Protein AF-A0A0N4TXJ3-F1 (afdb_monomer_lite)

InterPro domains:
  IPR056154 IFT140, first beta-propeller domain [PF23383] (24-98)

Radius of gyration: 17.49 Å; chains: 1; bounding box: 35×26×62 Å

Secondary structure (DSSP, 8-state):
------------------------EEEEEEE-TTT-EEEEEEEETTTEEEEEEEETTSPBPSSPPEEETT--EEEEEE-SSSSEEEEEETTS-EEEEE---GGG-----

Structure (mmCIF, N/CA/C/O backbone):
data_AF-A0A0N4TXJ3-F1
#
_entry.id   AF-A0A0N4TXJ3-F1
#
loop_
_atom_site.group_PDB
_atom_site.id
_atom_site.type_symbol
_atom_site.label_atom_id
_atom_site.label_alt_id
_atom_site.label_comp_id
_atom_site.label_asym_id
_atom_site.label_entity_id
_atom_site.label_seq_id
_atom_site.pdbx_PDB_ins_code
_atom_site.Cartn_x
_atom_site.Cartn_y
_atom_site.Cartn_z
_atom_site.occupancy
_atom_site.B_iso_or_equiv
_atom_site.auth_seq_id
_atom_site.auth_comp_id
_atom_site.auth_asym_id
_atom_site.auth_atom_id
_atom_site.pdbx_PDB_model_num
ATOM 1 N N . MET A 1 1 ? -18.981 -4.085 -4.025 1.00 35.44 1 MET A N 1
ATOM 2 C CA . MET A 1 1 ? -19.607 -3.835 -5.339 1.00 35.44 1 MET A CA 1
ATOM 3 C C . MET A 1 1 ? -19.044 -2.532 -5.868 1.00 35.44 1 MET A C 1
ATOM 5 O O . MET A 1 1 ? -19.293 -1.498 -5.267 1.00 35.44 1 MET A O 1
ATOM 9 N N . SER A 1 2 ? -18.212 -2.596 -6.902 1.00 36.25 2 SER A N 1
ATOM 10 C CA . SER A 1 2 ? -17.619 -1.441 -7.579 1.00 36.25 2 SER A CA 1
ATOM 11 C C . SER A 1 2 ? -18.481 -1.095 -8.791 1.00 36.25 2 SER A C 1
ATOM 13 O O . SER A 1 2 ? -18.777 -1.965 -9.607 1.00 36.25 2 SER A O 1
ATOM 15 N N . VAL A 1 3 ? -18.913 0.160 -8.892 1.00 39.31 3 VAL A N 1
ATOM 16 C CA . VAL A 1 3 ? -19.612 0.678 -10.072 1.00 39.31 3 VAL A CA 1
ATOM 17 C C . VAL A 1 3 ? -18.570 1.411 -10.910 1.00 39.31 3 VAL A C 1
ATOM 19 O O . VAL A 1 3 ? -18.102 2.474 -10.516 1.00 39.31 3 VAL A O 1
ATOM 22 N N . LEU A 1 4 ? -18.172 0.822 -12.036 1.00 44.16 4 LEU A N 1
ATOM 23 C CA . LEU A 1 4 ? -17.405 1.517 -13.067 1.00 44.16 4 LEU A CA 1
ATOM 24 C C . LEU A 1 4 ? -18.407 2.247 -13.964 1.00 44.16 4 LEU A C 1
ATOM 26 O O . LEU A 1 4 ? -19.087 1.618 -14.773 1.00 44.16 4 LEU A O 1
ATOM 30 N N . VAL A 1 5 ? -18.525 3.564 -13.802 1.00 48.00 5 VAL A N 1
ATOM 31 C CA . VAL A 1 5 ? -19.169 4.416 -14.807 1.00 48.00 5 VAL A CA 1
ATOM 32 C C . VAL A 1 5 ? -18.093 4.785 -15.819 1.00 48.00 5 VAL A C 1
ATOM 34 O O . VAL A 1 5 ? -17.176 5.539 -15.510 1.00 48.00 5 VAL A O 1
ATOM 37 N N . GLY A 1 6 ? -18.171 4.189 -17.008 1.00 42.16 6 GLY A N 1
ATOM 38 C CA . GLY A 1 6 ? -17.350 4.581 -18.145 1.00 42.16 6 GLY A CA 1
ATOM 39 C C . GLY A 1 6 ? -17.923 5.842 -18.777 1.00 42.16 6 GLY A C 1
ATOM 40 O O . GLY A 1 6 ? -18.968 5.781 -19.420 1.00 42.16 6 GLY A O 1
ATOM 41 N N . GLU A 1 7 ? -17.241 6.969 -18.605 1.00 41.00 7 GLU A N 1
ATOM 42 C CA . GLU A 1 7 ? -17.473 8.158 -19.419 1.00 41.00 7 GLU A CA 1
ATOM 43 C C . GLU A 1 7 ? -16.500 8.121 -20.601 1.00 41.00 7 GLU A C 1
ATOM 45 O O . GLU A 1 7 ? -15.281 8.117 -20.429 1.00 41.00 7 GLU A O 1
ATOM 50 N N . LYS A 1 8 ? -17.050 8.003 -21.812 1.00 49.66 8 LYS A N 1
ATOM 51 C CA . LYS A 1 8 ? -16.297 8.024 -23.067 1.00 49.66 8 LYS A CA 1
ATOM 52 C C . LYS A 1 8 ? -16.255 9.471 -23.548 1.00 49.66 8 LYS A C 1
ATOM 54 O O . LYS A 1 8 ? -17.309 10.039 -23.821 1.00 49.66 8 LYS A O 1
ATOM 59 N N . VAL A 1 9 ? -15.061 10.036 -23.692 1.00 48.84 9 VAL A N 1
ATOM 60 C CA . VAL A 1 9 ? -14.866 11.322 -24.370 1.00 48.84 9 VAL A CA 1
ATOM 61 C C . VAL A 1 9 ? -13.783 11.118 -25.423 1.00 48.84 9 VAL A C 1
ATOM 63 O O . VAL A 1 9 ? -12.600 11.058 -25.104 1.00 48.84 9 VAL A O 1
ATOM 66 N N . ASP A 1 10 ? -14.206 10.939 -26.672 1.00 54.34 10 ASP A N 1
ATOM 67 C CA . ASP A 1 10 ? -13.342 11.092 -27.842 1.00 54.34 10 ASP A CA 1
ATOM 68 C C . ASP A 1 10 ? -13.622 12.482 -28.420 1.00 54.34 10 ASP A C 1
ATOM 70 O O . ASP A 1 10 ? -14.784 12.810 -28.642 1.00 54.34 10 ASP A O 1
ATOM 74 N N . ASP A 1 11 ? -12.577 13.293 -28.611 1.00 46.59 11 ASP A N 1
ATOM 75 C CA . ASP A 1 11 ? -12.308 13.971 -29.888 1.00 46.59 11 ASP A CA 1
ATOM 76 C C . ASP A 1 11 ? -11.022 14.822 -29.822 1.00 46.59 11 ASP A C 1
ATOM 78 O O . ASP A 1 11 ? -10.992 15.959 -29.358 1.00 46.59 11 ASP A O 1
ATOM 82 N N . GLY A 1 12 ? -9.949 14.241 -30.365 1.00 48.78 12 GLY A N 1
ATOM 83 C CA . GLY A 1 12 ? -9.039 14.909 -31.299 1.00 48.78 12 GLY A CA 1
ATOM 84 C C . GLY A 1 12 ? -8.160 16.068 -30.815 1.00 48.78 12 GLY A C 1
ATOM 85 O O . GLY A 1 12 ? -8.534 17.232 -30.937 1.00 48.78 12 GLY A O 1
ATOM 86 N N . LYS A 1 13 ? -6.874 15.773 -30.562 1.00 41.38 13 LYS A N 1
ATOM 87 C CA . LYS A 1 13 ? -5.778 16.550 -31.172 1.00 41.38 13 LYS A CA 1
ATOM 88 C C . LYS A 1 13 ? -4.463 15.769 -31.212 1.00 41.38 13 LYS A C 1
ATOM 90 O O . LYS A 1 13 ? -3.849 15.485 -30.192 1.00 41.38 13 LYS A O 1
ATOM 95 N N . SER A 1 14 ? -4.037 15.447 -32.431 1.00 57.62 14 SER A N 1
ATOM 96 C CA . SER A 1 14 ? -2.664 15.060 -32.747 1.00 57.62 14 SER A CA 1
ATOM 97 C C . SER A 1 14 ? -1.741 16.268 -32.556 1.00 57.62 14 SER A C 1
ATOM 99 O O . SER A 1 14 ? -2.044 17.357 -33.049 1.00 57.62 14 SER A O 1
ATOM 101 N N . GLY A 1 15 ? -0.622 16.049 -31.863 1.00 46.91 15 GLY A N 1
ATOM 102 C CA . GLY A 1 15 ? 0.531 16.946 -31.829 1.00 46.91 15 GLY A CA 1
ATOM 103 C C . GLY A 1 15 ? 0.691 17.742 -30.535 1.00 46.91 15 GLY A C 1
ATOM 104 O O . GLY A 1 15 ? 0.185 18.855 -30.425 1.00 46.91 15 GLY A O 1
ATOM 105 N N . ALA A 1 16 ? 1.493 17.222 -29.605 1.00 39.53 16 ALA A N 1
ATOM 106 C CA . ALA A 1 16 ? 2.248 18.048 -28.669 1.00 39.53 16 ALA A CA 1
ATOM 107 C C . ALA A 1 16 ? 3.553 17.330 -28.301 1.00 39.53 16 ALA A C 1
ATOM 109 O O . ALA A 1 16 ? 3.569 16.128 -28.053 1.00 39.53 16 ALA A O 1
ATOM 110 N N . ASN A 1 17 ? 4.642 18.086 -28.370 1.00 41.00 17 ASN A N 1
ATO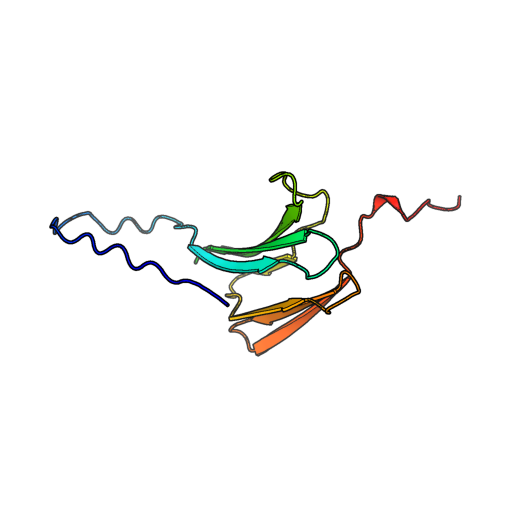M 111 C CA . ASN A 1 17 ? 6.025 17.663 -28.205 1.00 41.00 17 ASN A CA 1
ATOM 112 C C . ASN A 1 17 ? 6.242 16.804 -26.955 1.00 41.00 17 ASN A C 1
ATOM 114 O O . ASN A 1 17 ? 5.849 17.194 -25.860 1.00 41.00 17 ASN A O 1
ATOM 118 N N . SER A 1 18 ? 6.962 15.694 -27.119 1.00 46.56 18 SER A N 1
ATOM 119 C CA . SER A 1 18 ? 7.569 14.947 -26.021 1.00 46.56 18 SER A CA 1
ATOM 120 C C . SER A 1 18 ? 8.712 15.769 -25.419 1.00 46.56 18 SER A C 1
ATOM 122 O O . SER A 1 18 ? 9.888 15.536 -25.706 1.00 46.56 18 SER A O 1
ATOM 124 N N . ASN A 1 19 ? 8.371 16.763 -24.608 1.00 45.69 19 ASN A N 1
ATOM 125 C CA . ASN A 1 19 ? 9.264 17.157 -23.534 1.00 45.69 19 ASN A CA 1
ATOM 126 C C . ASN A 1 19 ? 9.131 16.055 -22.485 1.00 45.69 19 ASN A C 1
ATOM 128 O O . ASN A 1 19 ? 8.017 15.729 -22.086 1.00 45.69 19 ASN A O 1
ATOM 132 N N . GLY A 1 20 ? 10.244 15.405 -22.140 1.00 52.75 20 GLY A N 1
ATOM 133 C CA . GLY A 1 20 ? 10.305 14.374 -21.104 1.00 52.75 20 GLY A CA 1
ATOM 134 C C . GLY A 1 20 ? 10.068 14.986 -19.728 1.00 52.75 20 GLY A C 1
ATOM 135 O O . GLY A 1 20 ? 10.994 15.076 -18.929 1.00 52.75 20 GLY A O 1
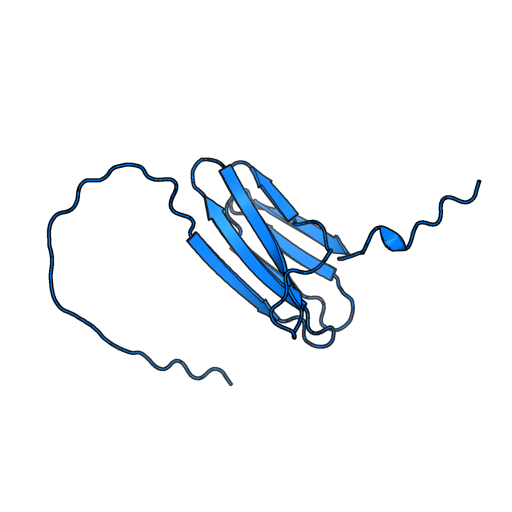ATOM 136 N N . ASP A 1 21 ? 8.852 15.470 -19.508 1.00 54.88 21 ASP A N 1
ATOM 137 C CA . ASP A 1 21 ? 8.399 16.048 -18.260 1.00 54.88 21 ASP A CA 1
ATOM 138 C C . ASP A 1 21 ? 8.200 14.908 -17.259 1.00 54.88 21 ASP A C 1
ATOM 140 O O . ASP A 1 21 ? 7.698 13.839 -17.609 1.00 54.88 21 ASP A O 1
ATOM 144 N N . ASP A 1 22 ? 8.644 15.127 -16.021 1.00 66.69 22 ASP A N 1
ATOM 145 C CA . ASP A 1 22 ? 8.513 14.215 -14.882 1.00 66.69 22 ASP A CA 1
ATOM 146 C C . ASP A 1 22 ? 7.030 14.010 -14.504 1.00 66.69 22 ASP A C 1
ATOM 148 O O . ASP A 1 22 ? 6.566 14.457 -13.449 1.00 66.69 22 ASP A O 1
ATOM 152 N N . GLU A 1 23 ? 6.265 13.372 -15.387 1.00 76.50 23 GLU A N 1
ATOM 153 C CA . GLU A 1 23 ? 4.846 13.112 -15.208 1.00 76.50 23 GLU A CA 1
ATOM 154 C C . GLU A 1 23 ? 4.653 12.228 -13.974 1.00 76.50 23 GLU A C 1
ATOM 156 O O . GLU A 1 23 ? 5.314 11.203 -13.780 1.00 76.50 23 GLU A O 1
ATOM 161 N N . ILE A 1 24 ? 3.791 12.701 -13.075 1.00 80.56 24 ILE A N 1
ATOM 162 C CA . ILE A 1 24 ? 3.460 11.991 -11.848 1.00 80.56 24 ILE A CA 1
ATOM 163 C C . ILE A 1 24 ? 2.257 11.121 -12.159 1.00 80.56 24 ILE A C 1
ATOM 165 O O . ILE A 1 24 ? 1.147 11.626 -12.313 1.00 80.56 24 ILE A O 1
ATOM 169 N N . GLU A 1 25 ? 2.474 9.816 -12.189 1.00 84.12 25 GLU A N 1
ATOM 170 C CA . GLU A 1 25 ? 1.409 8.849 -12.410 1.00 84.12 25 GLU A CA 1
ATOM 171 C C . GLU A 1 25 ? 0.855 8.382 -11.062 1.00 84.12 25 GLU A C 1
ATOM 173 O O . GLU A 1 25 ? 1.599 7.945 -10.182 1.00 84.12 25 GLU A O 1
ATOM 178 N N . HIS A 1 26 ? -0.462 8.477 -10.881 1.00 80.81 26 HIS A N 1
ATOM 179 C CA . HIS A 1 26 ? -1.160 7.854 -9.759 1.00 80.81 26 HIS A CA 1
ATOM 180 C C . HIS A 1 26 ? -1.655 6.475 -10.188 1.00 80.81 26 HIS A C 1
ATOM 182 O O . HIS A 1 26 ? -2.516 6.384 -11.060 1.00 80.81 26 HIS A O 1
ATOM 188 N N . GLU A 1 27 ? -1.130 5.411 -9.584 1.00 80.81 27 GLU A N 1
ATOM 189 C CA . GLU A 1 27 ? -1.331 4.060 -10.129 1.00 80.81 27 GLU A CA 1
ATOM 190 C C . GLU A 1 27 ? -2.341 3.244 -9.325 1.00 80.81 27 GLU A C 1
ATOM 192 O O . GLU A 1 27 ? -3.239 2.624 -9.889 1.00 80.81 27 GLU A O 1
ATOM 197 N N . LEU A 1 28 ? -2.217 3.251 -7.997 1.00 93.81 28 LEU A N 1
ATOM 198 C CA . LEU A 1 28 ? -3.009 2.417 -7.100 1.00 93.81 28 LEU A CA 1
ATOM 199 C C . LEU A 1 28 ? -3.521 3.242 -5.921 1.00 93.81 28 LEU A C 1
ATOM 201 O O . LEU A 1 28 ? -2.824 4.111 -5.387 1.00 93.81 28 LEU A O 1
ATOM 205 N N . MET A 1 29 ? -4.739 2.932 -5.480 1.00 94.94 29 MET A N 1
ATOM 206 C CA . MET A 1 29 ? -5.320 3.503 -4.270 1.00 94.94 29 MET A CA 1
ATOM 207 C C . MET A 1 29 ? -6.148 2.464 -3.519 1.00 94.94 29 MET A C 1
ATOM 209 O O . MET A 1 29 ? -6.936 1.737 -4.124 1.00 94.94 29 MET A O 1
ATOM 213 N N . GLU A 1 30 ? -5.984 2.401 -2.199 1.00 96.06 30 GLU A N 1
ATOM 214 C CA . GLU A 1 30 ? -6.698 1.431 -1.368 1.00 96.06 30 GLU A CA 1
ATOM 215 C C . GLU A 1 30 ? -7.022 2.008 0.012 1.00 96.06 30 GLU A C 1
ATOM 217 O O . GLU A 1 30 ? -6.142 2.509 0.724 1.00 96.06 30 GLU A O 1
ATOM 222 N N . TRP A 1 31 ? -8.295 1.918 0.397 1.00 96.06 31 TRP A N 1
ATOM 223 C CA . TRP A 1 31 ? -8.748 2.226 1.748 1.00 96.06 31 TRP A CA 1
ATOM 224 C C . TRP A 1 31 ? -8.469 1.051 2.676 1.00 96.06 31 TRP A C 1
ATOM 226 O O . TRP A 1 31 ? -8.846 -0.083 2.385 1.00 96.06 31 TRP A O 1
ATOM 236 N N . HIS A 1 32 ? -7.896 1.335 3.839 1.00 95.69 32 HIS A N 1
ATOM 237 C CA . HIS A 1 32 ? -7.898 0.384 4.935 1.00 95.69 32 HIS A CA 1
ATOM 238 C C . HIS A 1 32 ? -9.336 0.202 5.446 1.00 95.69 32 HIS A C 1
ATOM 240 O O . HIS A 1 32 ? -10.050 1.179 5.685 1.00 95.69 32 HIS A O 1
ATOM 246 N N . ALA A 1 33 ? -9.747 -1.049 5.665 1.00 93.12 33 ALA A N 1
ATOM 247 C CA . ALA A 1 33 ? -11.139 -1.413 5.939 1.00 93.12 33 ALA A CA 1
ATOM 248 C C . ALA A 1 33 ? -11.757 -0.702 7.159 1.00 93.12 33 ALA A C 1
ATOM 250 O O . ALA A 1 33 ? 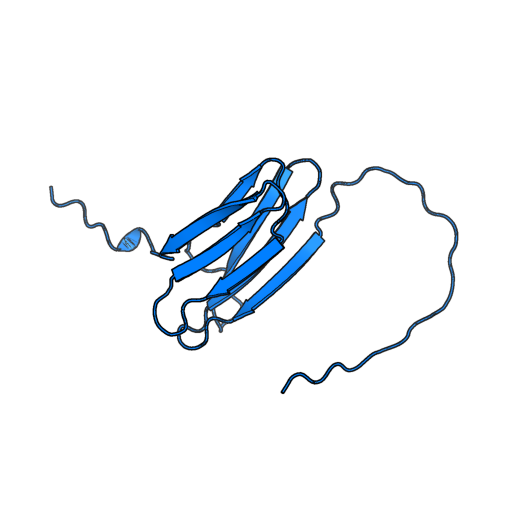-12.940 -0.370 7.140 1.00 93.12 33 ALA A O 1
ATOM 251 N N . THR A 1 34 ? -10.972 -0.481 8.219 1.00 92.94 34 THR A N 1
ATOM 252 C CA . THR A 1 34 ? -11.489 0.035 9.502 1.00 92.94 34 THR A CA 1
ATOM 253 C C . THR A 1 34 ? -10.835 1.322 10.016 1.00 92.94 34 THR A C 1
ATOM 255 O O . THR A 1 34 ? -11.526 2.122 10.639 1.00 92.94 34 THR A O 1
ATOM 258 N N . SER A 1 35 ? -9.544 1.576 9.771 1.00 91.56 35 SER A N 1
ATOM 259 C CA . SER A 1 35 ? -8.844 2.753 10.314 1.00 91.56 35 SER A CA 1
ATOM 260 C C . SER A 1 35 ? -9.150 4.075 9.605 1.00 91.56 35 SER A C 1
ATOM 262 O O . SER A 1 35 ? -8.804 5.146 10.109 1.00 91.56 35 SER A O 1
ATOM 264 N N . GLY A 1 36 ? -9.814 4.034 8.445 1.00 92.50 36 GLY A N 1
ATOM 265 C CA . GLY A 1 36 ? -10.119 5.234 7.663 1.00 92.50 36 GLY A CA 1
ATOM 266 C C . GLY A 1 36 ? -8.875 5.888 7.056 1.00 92.50 36 GLY A C 1
ATOM 267 O O . GLY A 1 36 ? -8.873 7.101 6.832 1.00 92.50 36 GLY A O 1
ATOM 268 N N . LEU A 1 37 ? -7.816 5.103 6.832 1.00 94.69 37 LEU A N 1
ATOM 269 C CA . LEU A 1 37 ? -6.630 5.504 6.084 1.00 94.69 37 LEU A CA 1
ATOM 270 C C . LEU A 1 37 ? -6.762 5.117 4.614 1.00 94.69 37 LEU A C 1
ATOM 272 O O . LEU A 1 37 ? -7.220 4.025 4.291 1.00 94.69 37 LEU A O 1
ATOM 276 N N . LEU A 1 38 ? -6.313 6.002 3.734 1.00 95.81 38 LEU A N 1
ATOM 277 C CA . LEU A 1 38 ? -6.180 5.765 2.301 1.00 95.81 38 LEU A CA 1
ATOM 278 C C . LEU A 1 38 ? -4.699 5.752 1.943 1.00 95.81 38 LEU A C 1
ATOM 280 O O . LEU A 1 38 ? -4.008 6.737 2.202 1.00 95.81 38 LEU A O 1
ATOM 284 N N . ALA A 1 39 ? -4.221 4.670 1.332 1.00 96.25 39 ALA A N 1
ATOM 285 C CA . ALA A 1 39 ? -2.927 4.653 0.657 1.00 96.25 39 ALA A CA 1
ATOM 286 C C . ALA A 1 39 ? -3.112 5.053 -0.807 1.00 96.25 39 ALA A C 1
ATOM 288 O O . ALA A 1 39 ? -4.003 4.532 -1.474 1.00 96.25 39 ALA A O 1
ATOM 289 N N . ILE A 1 40 ? -2.256 5.945 -1.302 1.00 95.38 40 ILE A N 1
ATOM 290 C CA . ILE A 1 40 ? -2.181 6.329 -2.716 1.00 95.38 40 ILE A CA 1
ATOM 291 C C . ILE A 1 40 ? -0.737 6.185 -3.172 1.00 95.38 40 ILE A C 1
ATOM 293 O O . ILE A 1 40 ? 0.168 6.726 -2.527 1.00 95.38 40 ILE A O 1
ATOM 297 N N . THR A 1 41 ? -0.523 5.494 -4.287 1.00 95.62 41 THR A N 1
ATOM 298 C CA . THR A 1 41 ? 0.788 5.413 -4.929 1.00 95.62 41 THR A CA 1
ATOM 299 C C . THR A 1 41 ? 0.957 6.532 -5.947 1.00 95.62 41 THR A C 1
ATOM 301 O O . THR A 1 41 ? 0.022 6.938 -6.639 1.00 95.62 41 THR A O 1
ATOM 304 N N . THR A 1 42 ? 2.173 7.049 -6.020 1.00 94.31 42 THR A N 1
ATOM 305 C CA . THR A 1 42 ? 2.636 7.948 -7.075 1.00 94.31 42 THR A CA 1
ATOM 306 C C . THR A 1 42 ? 3.924 7.394 -7.635 1.00 94.31 42 THR A C 1
ATOM 308 O O . THR A 1 42 ? 4.815 7.093 -6.840 1.00 94.31 42 THR A O 1
ATOM 311 N N . TYR A 1 43 ? 4.053 7.328 -8.950 1.00 93.81 43 TYR A N 1
ATOM 312 C CA . TYR A 1 43 ? 5.275 6.960 -9.648 1.00 93.81 43 TYR A CA 1
ATOM 313 C C . TYR A 1 43 ? 5.805 8.148 -10.453 1.00 93.81 43 TYR A C 1
ATOM 315 O O . TYR A 1 43 ? 5.038 8.941 -10.998 1.00 93.81 43 TYR A O 1
ATOM 323 N N . ARG A 1 44 ? 7.131 8.289 -10.497 1.00 91.38 44 ARG A N 1
ATOM 324 C CA . ARG A 1 44 ? 7.844 9.217 -11.381 1.00 91.38 44 ARG A CA 1
ATOM 325 C C . ARG A 1 44 ? 9.046 8.495 -11.974 1.00 91.38 44 ARG A C 1
ATOM 327 O O . ARG A 1 44 ? 9.877 7.995 -11.213 1.00 91.38 44 ARG A O 1
ATOM 334 N N . ALA A 1 45 ? 9.185 8.499 -13.298 1.00 86.38 45 ALA A N 1
ATOM 335 C CA . ALA A 1 45 ? 10.195 7.708 -14.010 1.00 86.38 45 ALA A CA 1
ATOM 336 C C . ALA A 1 45 ? 11.637 7.917 -13.498 1.00 86.38 45 ALA A C 1
ATOM 338 O O . ALA A 1 45 ? 12.373 6.950 -13.320 1.00 86.38 45 ALA A O 1
ATOM 339 N N . ASN A 1 46 ? 12.013 9.160 -13.177 1.00 86.25 46 ASN A N 1
ATOM 340 C CA . ASN A 1 46 ? 13.371 9.518 -12.744 1.00 86.25 46 ASN A CA 1
ATOM 341 C C . ASN A 1 46 ? 13.588 9.489 -11.219 1.00 86.25 46 ASN A C 1
ATOM 343 O O . ASN A 1 46 ? 14.691 9.761 -10.746 1.00 86.25 46 ASN A O 1
ATOM 347 N N . VAL A 1 47 ? 12.545 9.200 -10.431 1.00 90.25 47 VAL A N 1
ATOM 348 C CA . VAL A 1 47 ? 12.610 9.224 -8.957 1.00 90.25 47 VAL A CA 1
ATOM 349 C C . VAL A 1 47 ? 12.255 7.867 -8.356 1.00 90.25 47 VAL A C 1
ATOM 351 O O . VAL A 1 47 ? 12.878 7.464 -7.378 1.00 90.25 47 VAL A O 1
ATOM 354 N N . GLY A 1 48 ? 11.297 7.142 -8.932 1.00 92.69 48 GLY A N 1
ATOM 355 C CA . GLY A 1 48 ? 10.682 5.942 -8.366 1.00 92.69 48 GLY A CA 1
ATOM 356 C C . GLY A 1 48 ? 9.284 6.219 -7.814 1.00 92.69 48 GLY A C 1
ATOM 357 O O . GLY A 1 48 ? 8.640 7.190 -8.219 1.00 92.69 48 GLY A O 1
ATOM 358 N N . SER A 1 49 ? 8.812 5.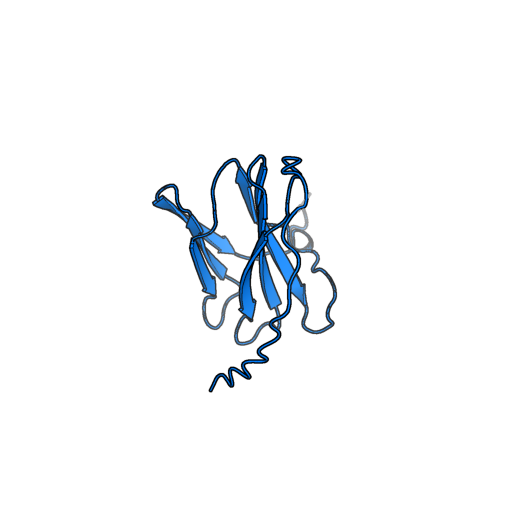374 -6.892 1.00 94.12 49 SER A N 1
ATOM 359 C CA . SER A 1 49 ? 7.474 5.531 -6.312 1.00 94.12 49 SER A CA 1
ATOM 360 C C . SER A 1 49 ? 7.469 5.959 -4.853 1.00 94.12 49 SER A C 1
ATOM 362 O O . SER A 1 49 ? 8.369 5.663 -4.060 1.00 94.12 49 SER A O 1
ATOM 364 N N . GLU A 1 50 ? 6.365 6.596 -4.490 1.00 94.69 50 GLU A N 1
ATOM 365 C CA . GLU A 1 50 ? 6.005 6.951 -3.130 1.00 94.69 50 GLU A CA 1
ATOM 366 C C . GLU A 1 50 ? 4.581 6.479 -2.825 1.00 94.69 50 GLU A C 1
ATOM 368 O O . GLU A 1 50 ? 3.682 6.610 -3.651 1.00 94.69 50 GLU A O 1
ATOM 373 N N . ILE A 1 51 ? 4.374 5.951 -1.621 1.00 95.44 51 ILE A N 1
ATOM 374 C CA . ILE A 1 51 ? 3.066 5.605 -1.072 1.00 95.44 51 ILE A CA 1
ATOM 375 C C . ILE A 1 51 ? 2.755 6.630 0.011 1.00 95.44 51 ILE A C 1
ATOM 377 O O . ILE A 1 51 ? 3.425 6.685 1.047 1.00 95.44 51 ILE A O 1
ATOM 381 N N . ASN A 1 52 ? 1.750 7.458 -0.253 1.00 94.75 52 ASN A N 1
ATOM 382 C CA . ASN A 1 52 ? 1.263 8.489 0.650 1.00 94.75 52 ASN A CA 1
ATOM 383 C C . ASN A 1 52 ? 0.004 8.016 1.372 1.00 94.75 52 ASN A C 1
ATOM 385 O O . ASN A 1 52 ? -0.825 7.319 0.793 1.00 94.75 52 ASN A O 1
ATOM 389 N N . PHE A 1 53 ? -0.160 8.459 2.617 1.00 95.12 53 PHE A N 1
ATOM 390 C CA . PHE A 1 53 ? -1.310 8.107 3.442 1.00 95.12 53 PHE A CA 1
ATOM 391 C C . PHE A 1 53 ? -2.173 9.335 3.721 1.00 95.12 53 PHE A C 1
ATOM 393 O O . PHE A 1 53 ? -1.662 10.371 4.162 1.00 95.12 53 PHE A O 1
ATOM 400 N N . PHE A 1 54 ? -3.478 9.204 3.519 1.00 94.12 54 PHE A N 1
ATOM 401 C CA . PHE A 1 54 ? -4.485 10.234 3.763 1.00 94.12 54 PHE A CA 1
ATOM 402 C C . PHE A 1 54 ? -5.521 9.731 4.761 1.00 94.12 54 PHE A C 1
ATOM 404 O O . PHE A 1 54 ? -5.724 8.528 4.910 1.00 94.12 54 PHE A O 1
ATOM 411 N N . THR A 1 55 ? -6.161 10.651 5.470 1.00 92.50 55 THR A N 1
ATOM 412 C CA . THR A 1 55 ? -7.235 10.329 6.411 1.00 92.50 55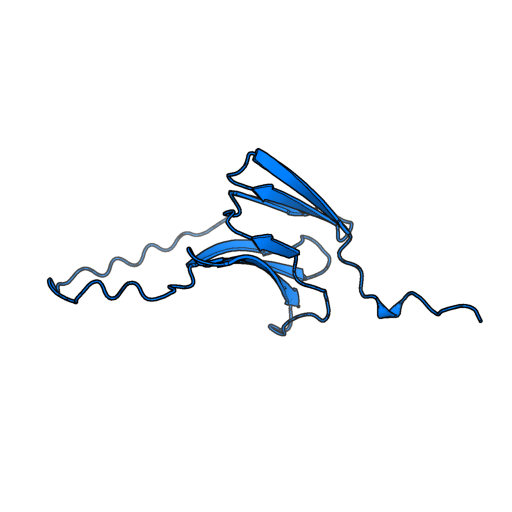 THR A CA 1
ATOM 413 C C . THR A 1 55 ? -8.598 10.451 5.732 1.00 92.50 55 THR A C 1
ATOM 415 O O . THR A 1 55 ? -8.752 11.155 4.733 1.00 92.50 55 THR A O 1
ATOM 418 N N . HIS A 1 56 ? -9.623 9.838 6.323 1.00 88.81 56 HIS A N 1
ATOM 419 C CA . HIS A 1 56 ? -11.030 9.968 5.915 1.00 88.81 56 HIS A CA 1
ATOM 420 C C . HIS A 1 56 ? -11.556 11.419 5.873 1.00 88.81 56 HIS A C 1
ATOM 422 O O . HIS A 1 56 ? -12.633 11.665 5.345 1.00 88.81 56 HIS A O 1
ATOM 428 N N . GLN A 1 57 ? -10.806 12.387 6.410 1.00 88.81 57 GLN A N 1
ATOM 429 C CA . GLN A 1 57 ? -11.115 13.820 6.350 1.00 88.81 57 GLN A CA 1
ATOM 430 C C . GLN A 1 57 ? -10.476 14.517 5.136 1.00 88.81 57 GLN A C 1
ATOM 432 O O . GLN A 1 57 ? -10.366 15.738 5.128 1.00 88.81 57 GLN A O 1
ATOM 437 N N . ALA A 1 58 ? -10.002 13.751 4.147 1.00 84.81 58 ALA A N 1
ATOM 438 C CA . ALA A 1 58 ? -9.285 14.232 2.962 1.00 84.81 58 ALA A CA 1
ATOM 439 C C . ALA A 1 58 ? -7.979 14.998 3.263 1.00 84.81 58 ALA A C 1
ATOM 441 O O . ALA A 1 58 ? -7.438 15.687 2.401 1.00 84.81 58 ALA A O 1
ATOM 442 N N . ASN A 1 59 ? -7.431 14.844 4.471 1.00 90.31 59 ASN A N 1
ATOM 443 C CA . ASN A 1 59 ? -6.171 15.464 4.866 1.00 90.31 59 ASN A CA 1
ATOM 444 C C . ASN A 1 59 ? -5.012 14.481 4.698 1.00 90.31 59 ASN A C 1
ATOM 446 O O . ASN A 1 59 ? -5.146 13.286 4.978 1.00 90.31 59 ASN A O 1
ATOM 450 N N . LYS A 1 60 ? -3.841 14.987 4.298 1.00 89.19 60 LYS A N 1
ATOM 451 C CA . LYS A 1 60 ? -2.609 14.191 4.327 1.00 89.19 60 LYS A CA 1
ATOM 452 C C . LYS A 1 60 ? -2.317 13.791 5.773 1.00 89.19 60 LYS A C 1
ATOM 454 O O . LYS A 1 60 ? -2.360 14.624 6.678 1.00 89.19 60 LYS A O 1
ATOM 459 N N . SER A 1 61 ? -2.070 12.506 6.000 1.00 90.31 61 SER A N 1
ATOM 460 C CA . SER A 1 61 ? -1.775 12.002 7.339 1.00 90.31 61 SER A CA 1
ATOM 461 C C . SER A 1 61 ? -0.377 12.433 7.800 1.00 90.31 61 SER A C 1
ATOM 463 O O . SER A 1 61 ? 0.462 12.858 7.007 1.00 90.31 61 SER A O 1
ATOM 465 N N . ASN A 1 62 ? -0.111 12.269 9.096 1.00 89.25 62 ASN A N 1
ATOM 466 C CA . ASN A 1 62 ? 1.215 12.505 9.675 1.00 89.25 62 ASN A CA 1
ATOM 467 C C . ASN A 1 62 ? 2.175 11.316 9.491 1.00 89.25 62 ASN A C 1
ATOM 469 O O . ASN A 1 62 ? 3.293 11.357 9.999 1.00 89.25 62 ASN A O 1
ATOM 473 N N . TYR A 1 63 ? 1.739 10.240 8.830 1.00 89.94 63 TYR A N 1
ATOM 474 C CA . TYR A 1 63 ? 2.566 9.057 8.637 1.00 89.94 63 TYR A CA 1
ATOM 475 C C . TYR A 1 63 ? 3.651 9.310 7.597 1.00 89.94 63 TYR A C 1
ATOM 477 O O . TYR A 1 63 ? 3.427 9.968 6.578 1.00 89.94 63 TYR A O 1
ATOM 485 N N . LEU A 1 64 ? 4.835 8.754 7.852 1.00 90.44 64 LEU A N 1
ATOM 486 C CA . LEU A 1 64 ? 5.935 8.835 6.906 1.00 90.44 64 LEU A CA 1
ATOM 487 C C . LEU A 1 64 ? 5.583 8.056 5.630 1.00 90.44 64 LEU A C 1
ATOM 489 O O . LEU A 1 64 ? 5.193 6.888 5.723 1.00 90.44 64 LEU A O 1
ATOM 493 N N . PRO A 1 65 ? 5.760 8.659 4.444 1.00 92.25 65 PRO A N 1
ATOM 494 C CA . PRO A 1 65 ? 5.542 7.957 3.189 1.00 92.25 65 PRO A CA 1
ATOM 495 C C . PRO A 1 65 ? 6.509 6.786 3.040 1.00 92.25 65 PRO A C 1
ATOM 497 O O . PRO A 1 65 ? 7.660 6.852 3.488 1.00 92.25 65 PRO A O 1
ATOM 500 N N . ILE A 1 66 ? 6.066 5.733 2.361 1.00 93.69 66 ILE A N 1
ATOM 501 C CA . ILE A 1 66 ? 6.958 4.653 1.929 1.00 93.69 66 ILE A CA 1
ATOM 502 C C . ILE A 1 66 ? 7.528 5.062 0.578 1.00 93.69 66 ILE A C 1
ATOM 504 O O . ILE A 1 66 ? 6.771 5.378 -0.331 1.00 93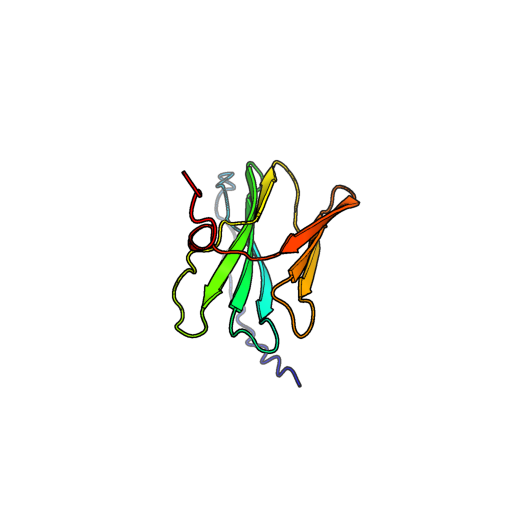.69 66 ILE A O 1
ATOM 508 N N . ARG A 1 67 ? 8.853 5.080 0.442 1.00 93.75 67 ARG A N 1
ATOM 509 C CA . ARG A 1 67 ? 9.536 5.502 -0.785 1.00 93.75 67 ARG A CA 1
ATOM 510 C C . ARG A 1 67 ? 10.481 4.426 -1.265 1.00 93.75 67 ARG A C 1
ATOM 512 O O . ARG A 1 67 ? 11.155 3.800 -0.445 1.00 93.75 67 ARG A O 1
ATOM 519 N N . LYS A 1 68 ? 10.579 4.283 -2.581 1.00 93.88 68 LYS A N 1
ATOM 520 C CA . LYS A 1 68 ? 11.617 3.478 -3.206 1.00 93.88 68 LYS A CA 1
ATOM 521 C C . LYS A 1 68 ? 12.044 4.086 -4.528 1.00 93.88 68 LYS A C 1
ATOM 523 O O . LYS A 1 68 ? 11.212 4.398 -5.377 1.00 93.88 68 LYS A O 1
ATOM 528 N N . SER A 1 69 ? 13.353 4.230 -4.680 1.00 93.69 69 SER A N 1
ATOM 529 C CA . SER A 1 69 ? 13.950 4.767 -5.892 1.00 93.69 69 SER A CA 1
ATOM 530 C C . SER A 1 69 ? 13.920 3.756 -7.030 1.00 93.69 69 SER A C 1
ATOM 532 O O . SER A 1 69 ? 14.125 2.567 -6.791 1.00 93.69 69 SER A O 1
ATOM 534 N N . ASN A 1 70 ? 13.708 4.246 -8.255 1.00 91.75 70 ASN A N 1
ATOM 535 C CA . ASN A 1 70 ? 13.792 3.466 -9.498 1.00 91.75 70 ASN A CA 1
ATOM 536 C C . ASN A 1 70 ? 12.947 2.181 -9.502 1.00 91.75 70 ASN A C 1
ATOM 538 O O . ASN A 1 70 ? 13.363 1.168 -10.056 1.00 91.75 70 ASN A O 1
ATOM 542 N N . ALA A 1 71 ? 11.790 2.209 -8.844 1.00 93.06 71 ALA A N 1
ATOM 543 C CA . ALA A 1 71 ? 10.894 1.066 -8.760 1.00 93.06 71 ALA A CA 1
ATOM 544 C C . ALA A 1 71 ? 9.441 1.532 -8.774 1.00 93.06 71 ALA A C 1
ATOM 546 O O . ALA A 1 71 ? 9.099 2.527 -8.118 1.00 93.06 71 ALA A O 1
ATOM 547 N N . ARG A 1 72 ? 8.602 0.791 -9.494 1.00 94.38 72 ARG A N 1
ATOM 548 C CA . ARG A 1 72 ? 7.153 0.984 -9.594 1.00 94.38 72 ARG A CA 1
ATOM 549 C C . ARG A 1 72 ? 6.418 0.100 -8.587 1.00 94.38 72 ARG A C 1
ATOM 551 O O . ARG A 1 72 ? 6.821 -1.044 -8.358 1.00 94.38 72 ARG A O 1
ATOM 558 N N . VAL A 1 73 ? 5.354 0.611 -7.966 1.00 95.88 73 VAL A N 1
ATOM 559 C CA . VAL A 1 73 ? 4.510 -0.207 -7.080 1.00 95.88 73 VAL A CA 1
ATOM 560 C C . VAL A 1 73 ? 3.562 -1.038 -7.934 1.00 95.88 73 VAL A C 1
ATOM 562 O O . VAL A 1 73 ? 2.774 -0.498 -8.696 1.00 95.88 73 VAL A O 1
ATOM 565 N N . MET A 1 74 ? 3.602 -2.357 -7.768 1.00 95.12 74 MET A N 1
ATOM 566 C CA . MET A 1 74 ? 2.759 -3.276 -8.539 1.00 95.12 74 MET A CA 1
ATOM 567 C C . MET A 1 74 ? 1.470 -3.633 -7.806 1.00 95.12 74 MET A C 1
ATOM 569 O O . MET A 1 74 ? 0.420 -3.756 -8.430 1.00 95.12 74 MET A O 1
ATOM 573 N N . TYR A 1 75 ? 1.547 -3.794 -6.482 1.00 94.94 75 TYR A N 1
ATOM 574 C CA . TYR A 1 75 ? 0.400 -4.150 -5.654 1.00 94.94 75 TYR A CA 1
ATOM 575 C C . TYR A 1 75 ? 0.468 -3.462 -4.289 1.00 94.94 75 TYR A C 1
ATOM 577 O O . TYR A 1 75 ? 1.548 -3.250 -3.723 1.00 94.94 75 TYR A O 1
ATOM 585 N N . LEU A 1 76 ? -0.717 -3.154 -3.765 1.00 95.75 76 LEU A N 1
ATOM 586 C CA . LEU A 1 76 ? -0.973 -2.756 -2.387 1.00 95.75 76 LEU A CA 1
ATOM 587 C C . LEU A 1 76 ? -1.952 -3.751 -1.764 1.00 95.75 76 LEU A C 1
ATOM 589 O O . LEU A 1 76 ? -2.803 -4.304 -2.461 1.00 95.75 76 LEU A O 1
ATOM 593 N N . CYS A 1 77 ? -1.778 -4.011 -0.472 1.00 95.88 77 CYS A N 1
ATOM 594 C CA . CYS A 1 77 ? -2.726 -4.778 0.319 1.00 95.88 77 CYS A CA 1
ATOM 595 C C . CYS A 1 77 ? -2.653 -4.331 1.777 1.00 95.88 77 CYS A C 1
ATOM 597 O O . CYS A 1 77 ? -1.586 -4.378 2.406 1.00 95.88 77 CYS A O 1
ATOM 599 N N . TRP A 1 78 ? -3.789 -3.914 2.327 1.00 97.56 78 TRP A N 1
ATOM 600 C CA . TRP A 1 78 ? -3.919 -3.659 3.755 1.00 97.56 78 TRP A CA 1
ATOM 601 C C . TRP A 1 78 ? -4.191 -4.946 4.531 1.00 97.56 78 TRP A C 1
ATOM 603 O O . TRP A 1 78 ? -4.981 -5.797 4.120 1.00 97.56 78 TRP A O 1
ATOM 613 N N . HIS A 1 79 ? -3.611 -5.059 5.724 1.00 96.50 79 HIS A N 1
ATOM 614 C CA . HIS A 1 79 ? -4.143 -6.001 6.700 1.00 96.50 79 HIS A CA 1
ATOM 615 C C . HIS A 1 79 ? -5.573 -5.561 7.076 1.00 96.50 79 HIS A C 1
ATOM 617 O O . HIS A 1 79 ? -5.808 -4.382 7.310 1.00 96.50 79 HIS A O 1
ATOM 623 N N . PRO A 1 80 ? -6.556 -6.467 7.210 1.00 94.06 80 PRO A N 1
ATOM 624 C CA . PRO A 1 80 ? -7.970 -6.090 7.358 1.00 94.06 80 PRO A CA 1
ATOM 625 C C . PRO A 1 80 ? -8.353 -5.396 8.681 1.00 94.06 80 PRO A C 1
ATOM 627 O O . PRO A 1 80 ? -9.523 -5.084 8.888 1.00 94.06 80 PRO A O 1
ATOM 630 N N . ILE A 1 81 ? -7.415 -5.218 9.617 1.00 92.62 81 ILE A N 1
ATOM 631 C CA . ILE A 1 81 ? -7.724 -4.855 11.016 1.00 92.62 81 ILE A CA 1
ATOM 632 C C . ILE A 1 81 ? -6.635 -3.952 11.592 1.00 92.62 81 ILE A C 1
ATOM 634 O O . ILE A 1 81 ? -6.944 -2.943 12.216 1.00 92.62 81 ILE A O 1
ATOM 638 N N . ILE A 1 82 ? -5.374 -4.344 11.422 1.00 93.19 82 ILE A N 1
ATOM 639 C CA . ILE A 1 82 ? -4.205 -3.653 11.957 1.00 93.19 82 ILE A CA 1
ATOM 640 C C . ILE A 1 82 ? -3.663 -2.734 10.866 1.00 93.19 82 ILE A C 1
ATOM 642 O O . ILE A 1 82 ? -3.596 -3.163 9.720 1.00 93.19 82 ILE A O 1
ATOM 646 N N . ASP A 1 83 ? -3.189 -1.543 11.235 1.00 93.19 83 ASP A N 1
ATOM 647 C CA . ASP A 1 83 ? -2.534 -0.588 10.333 1.00 93.19 83 ASP A CA 1
ATOM 648 C C . ASP A 1 83 ? -1.163 -1.104 9.842 1.00 93.19 83 ASP A C 1
ATOM 650 O O . ASP A 1 83 ? -0.098 -0.588 10.184 1.00 93.19 83 ASP A O 1
ATOM 654 N N . ILE A 1 84 ? -1.189 -2.170 9.046 1.00 94.88 84 ILE A N 1
ATOM 655 C CA . ILE A 1 84 ? -0.066 -2.779 8.342 1.00 94.88 84 ILE A CA 1
ATOM 656 C C . ILE A 1 84 ? -0.405 -2.758 6.862 1.00 94.88 84 ILE A C 1
ATOM 658 O O . ILE A 1 84 ? -1.485 -3.196 6.465 1.00 94.88 84 ILE A O 1
ATOM 662 N N . ILE A 1 85 ? 0.550 -2.321 6.049 1.00 96.00 85 ILE A N 1
ATOM 663 C CA . ILE A 1 85 ? 0.450 -2.407 4.597 1.00 96.00 85 ILE A CA 1
ATOM 664 C C . ILE A 1 85 ? 1.558 -3.296 4.042 1.00 96.00 85 ILE A C 1
ATOM 666 O O . ILE A 1 85 ? 2.715 -3.217 4.474 1.00 96.00 85 ILE A O 1
ATOM 670 N N . ALA A 1 86 ? 1.191 -4.138 3.082 1.00 96.88 86 ALA A N 1
ATOM 671 C CA . ALA A 1 86 ? 2.109 -4.868 2.229 1.00 96.88 86 ALA A CA 1
ATOM 672 C C . ALA A 1 86 ? 2.142 -4.210 0.846 1.00 96.88 86 ALA A C 1
ATOM 674 O O . ALA A 1 86 ? 1.106 -3.863 0.280 1.00 96.88 86 ALA A O 1
ATOM 675 N N . THR A 1 87 ? 3.341 -4.038 0.300 1.00 96.12 87 THR A N 1
ATOM 676 C CA . THR A 1 87 ? 3.549 -3.498 -1.044 1.00 96.12 87 THR A CA 1
ATOM 677 C C . THR A 1 87 ? 4.613 -4.299 -1.776 1.00 96.12 87 THR A C 1
ATOM 679 O O . THR A 1 87 ? 5.663 -4.614 -1.209 1.00 96.12 87 THR A O 1
ATOM 682 N N . SER A 1 88 ? 4.334 -4.638 -3.030 1.00 96.38 88 SER A N 1
ATOM 683 C CA . SER A 1 88 ? 5.296 -5.272 -3.929 1.00 96.38 88 SER A CA 1
ATOM 684 C C . SER A 1 88 ? 5.727 -4.308 -5.022 1.00 96.38 88 SER A C 1
ATOM 686 O O . SER A 1 88 ? 4.926 -3.513 -5.519 1.00 96.38 88 SER A O 1
ATOM 688 N N . TRP A 1 89 ? 6.973 -4.451 -5.444 1.00 96.00 89 TRP A N 1
ATOM 689 C CA . TRP A 1 89 ? 7.613 -3.599 -6.434 1.00 96.00 89 TRP A CA 1
ATOM 690 C C . TRP A 1 89 ? 7.909 -4.389 -7.710 1.00 96.00 89 TRP A C 1
ATOM 692 O O . TRP A 1 89 ? 8.085 -5.605 -7.662 1.00 96.00 89 TRP A O 1
ATOM 702 N N . ASP A 1 90 ? 7.999 -3.701 -8.843 1.00 94.69 90 ASP A N 1
ATOM 703 C CA . ASP A 1 90 ? 8.389 -4.276 -10.141 1.00 94.69 90 ASP A CA 1
ATOM 704 C C . ASP A 1 90 ? 9.773 -4.943 -10.123 1.00 94.69 90 ASP A C 1
ATOM 706 O O . ASP A 1 90 ? 10.018 -5.899 -10.854 1.00 94.69 90 ASP A O 1
ATOM 710 N N . SER A 1 91 ? 10.651 -4.503 -9.223 1.00 92.62 91 SER A N 1
ATOM 711 C CA . SER A 1 91 ? 11.949 -5.127 -8.964 1.00 92.62 91 SER A CA 1
ATOM 712 C C . SER A 1 91 ? 11.863 -6.527 -8.335 1.00 92.62 91 SER A C 1
ATOM 714 O O . SER A 1 91 ? 12.892 -7.177 -8.175 1.00 92.62 91 SER A O 1
ATOM 716 N N . GLY A 1 92 ? 10.671 -6.978 -7.930 1.00 92.50 92 GLY A N 1
ATOM 717 C CA . GLY A 1 92 ? 10.446 -8.248 -7.232 1.00 92.50 92 GLY A CA 1
ATOM 718 C C . GLY A 1 92 ? 10.524 -8.161 -5.704 1.00 92.50 92 GLY A C 1
ATOM 719 O O . GLY A 1 92 ? 10.252 -9.149 -5.024 1.00 92.50 92 GLY A O 1
ATOM 720 N N . ASP A 1 93 ? 10.850 -6.993 -5.143 1.00 93.50 93 ASP A N 1
ATOM 721 C CA . ASP A 1 93 ? 10.899 -6.823 -3.689 1.00 93.50 93 ASP A CA 1
ATOM 722 C C . ASP A 1 93 ? 9.502 -6.679 -3.083 1.00 93.50 93 ASP A C 1
ATOM 724 O O . ASP A 1 93 ? 8.575 -6.153 -3.705 1.00 93.50 93 ASP A O 1
ATOM 728 N N . VAL A 1 94 ? 9.388 -7.050 -1.808 1.00 95.25 94 VAL A N 1
ATOM 729 C CA . VAL A 1 94 ? 8.184 -6.862 -0.996 1.00 95.25 94 VAL A CA 1
ATOM 730 C C . VAL A 1 94 ? 8.550 -6.147 0.298 1.00 95.25 94 VAL A C 1
ATOM 732 O O . VAL A 1 94 ? 9.514 -6.508 0.972 1.00 95.25 94 VAL A O 1
ATOM 735 N N . ILE A 1 95 ? 7.764 -5.135 0.662 1.00 94.38 95 ILE A N 1
ATOM 736 C CA . ILE A 1 95 ? 7.871 -4.433 1.942 1.00 94.38 95 ILE A CA 1
ATOM 737 C C . ILE A 1 95 ? 6.569 -4.631 2.709 1.00 94.38 95 ILE A C 1
ATOM 739 O O . ILE A 1 95 ? 5.487 -4.393 2.179 1.00 94.38 95 ILE A O 1
ATOM 743 N N . ILE A 1 96 ? 6.688 -5.015 3.979 1.00 95.25 96 ILE A N 1
ATOM 744 C CA . ILE A 1 96 ? 5.580 -5.064 4.934 1.00 95.25 96 ILE A CA 1
ATOM 745 C C . ILE A 1 96 ? 5.925 -4.109 6.070 1.00 95.25 96 ILE A C 1
ATOM 747 O O . ILE A 1 96 ? 7.004 -4.206 6.659 1.00 95.25 96 ILE A O 1
ATOM 751 N N . ARG A 1 97 ? 5.041 -3.152 6.359 1.00 92.44 97 ARG A N 1
ATOM 752 C CA . ARG A 1 97 ? 5.313 -2.092 7.336 1.00 92.44 97 ARG A CA 1
ATOM 753 C C . ARG A 1 97 ? 4.077 -1.765 8.166 1.00 92.44 97 ARG A C 1
ATOM 755 O O . ARG A 1 97 ? 2.992 -1.587 7.621 1.00 92.44 97 ARG A O 1
ATOM 762 N N . PHE A 1 98 ? 4.285 -1.589 9.471 1.00 92.12 98 PHE A N 1
ATOM 763 C CA . PHE A 1 98 ? 3.326 -0.918 10.345 1.00 92.12 98 PHE A CA 1
ATOM 764 C C . PHE A 1 98 ? 3.289 0.583 10.058 1.00 92.12 98 PHE A C 1
ATOM 766 O O . PHE A 1 98 ? 4.327 1.249 10.038 1.00 92.12 98 PHE A O 1
ATOM 773 N N . ILE A 1 99 ? 2.092 1.131 9.911 1.00 87.62 99 ILE A N 1
ATOM 774 C CA . ILE A 1 99 ? 1.869 2.562 9.750 1.00 87.62 99 ILE A CA 1
ATOM 775 C C . ILE A 1 99 ? 1.795 3.181 11.150 1.00 87.62 99 ILE A C 1
ATOM 777 O O . ILE A 1 99 ? 0.731 3.357 11.730 1.00 87.62 99 ILE A O 1
ATOM 781 N N . GLN A 1 100 ? 2.964 3.432 11.746 1.00 76.75 100 GLN A N 1
ATOM 782 C CA . GLN A 1 100 ? 3.082 4.044 13.072 1.00 76.75 100 GLN A CA 1
ATOM 783 C C . GLN A 1 100 ? 3.401 5.533 12.974 1.00 76.75 100 GLN A C 1
ATOM 785 O O . GLN A 1 100 ? 4.124 5.990 12.090 1.00 76.75 100 GLN A O 1
ATOM 790 N N . ASN A 1 101 ? 2.851 6.293 13.918 1.00 63.47 101 ASN A N 1
ATOM 791 C CA . ASN A 1 101 ? 3.168 7.697 14.113 1.00 63.47 101 ASN A CA 1
ATOM 792 C C . ASN A 1 101 ? 4.299 7.758 15.149 1.00 63.47 101 ASN A C 1
ATOM 794 O O . ASN A 1 101 ? 4.110 7.292 16.274 1.00 63.47 101 ASN A O 1
ATOM 798 N N . ASP A 1 102 ? 5.448 8.352 14.816 1.00 59.59 102 ASP A N 1
ATOM 799 C CA . ASP A 1 102 ? 6.612 8.438 15.726 1.00 59.59 102 ASP A CA 1
ATOM 800 C C . ASP A 1 102 ? 6.314 9.176 17.046 1.00 59.59 102 ASP A C 1
ATOM 802 O O . ASP A 1 102 ? 7.094 9.130 17.996 1.00 59.59 102 ASP A O 1
ATOM 806 N N . LYS A 1 103 ? 5.142 9.811 17.163 1.00 52.88 103 LYS A N 1
ATOM 807 C CA . LYS A 1 103 ? 4.670 10.475 18.386 1.00 52.88 103 LYS A CA 1
ATOM 808 C C . LYS A 1 103 ? 4.484 9.535 19.592 1.00 52.88 103 LYS A C 1
ATOM 810 O O . LYS A 1 103 ? 4.266 10.032 20.694 1.00 52.88 103 LYS A O 1
ATOM 815 N N . GLY A 1 104 ? 4.568 8.214 19.412 1.00 47.12 104 GLY A N 1
ATOM 816 C CA . GLY A 1 104 ? 4.454 7.219 20.486 1.00 47.12 104 GLY A CA 1
ATOM 817 C C . GLY A 1 104 ? 5.761 6.861 21.204 1.00 47.12 104 GLY A C 1
ATOM 818 O O . GLY A 1 104 ? 5.708 6.375 22.334 1.00 47.12 104 GLY A O 1
ATOM 819 N N . MET A 1 105 ? 6.935 7.127 20.618 1.00 47.25 105 MET A N 1
ATOM 820 C CA . MET A 1 105 ? 8.202 6.907 21.322 1.00 47.25 105 MET A CA 1
ATOM 821 C C . MET A 1 105 ? 8.515 8.110 22.216 1.00 47.25 105 MET A C 1
ATOM 823 O O . MET A 1 105 ? 9.352 8.956 21.897 1.00 47.25 105 MET A O 1
ATOM 827 N N . ARG A 1 106 ? 7.860 8.181 23.384 1.00 41.38 106 ARG A N 1
ATOM 828 C CA . ARG A 1 106 ? 8.453 8.885 24.527 1.00 41.38 106 ARG A CA 1
ATOM 829 C C . ARG A 1 106 ? 9.829 8.261 24.748 1.00 41.38 106 ARG A C 1
ATOM 831 O O . ARG A 1 106 ? 9.921 7.135 25.228 1.00 41.38 106 ARG A O 1
ATOM 838 N N . LYS A 1 107 ? 10.891 8.986 24.385 1.00 43.00 107 LYS A N 1
ATOM 839 C CA . LYS A 1 107 ? 12.231 8.713 24.901 1.00 43.00 107 LYS A CA 1
ATOM 840 C C . LYS A 1 107 ? 12.119 8.743 26.422 1.00 43.00 107 LYS A C 1
ATOM 842 O O . LYS A 1 107 ? 11.874 9.802 26.996 1.00 43.00 107 LYS A O 1
ATOM 847 N N . VAL A 1 108 ? 12.209 7.576 27.047 1.00 45.69 108 VAL A N 1
ATOM 848 C CA . VAL A 1 108 ? 12.443 7.475 28.484 1.00 45.69 108 VAL A CA 1
ATOM 849 C C . VAL A 1 108 ? 13.891 7.923 28.668 1.00 45.69 108 VAL A C 1
ATOM 851 O O . VAL A 1 108 ? 14.806 7.210 28.259 1.00 45.69 108 VAL A O 1
ATOM 854 N N . TYR A 1 109 ? 14.068 9.159 29.131 1.00 52.22 109 TYR A N 1
ATOM 855 C CA . TYR A 1 109 ? 15.319 9.638 29.714 1.00 52.22 109 TYR A CA 1
ATOM 856 C C . TYR A 1 109 ? 15.306 9.324 31.206 1.00 52.22 109 TYR A C 1
ATOM 858 O O . TYR A 1 109 ? 14.210 9.446 31.804 1.00 52.22 109 TYR A O 1
#

pLDDT: mean 79.63, std 20.83, range [35.44, 97.56]

Foldseek 3Di:
DDDDDDDDDDDDDPDDDPPVDQDWDWDDWDAAQPQQKIWIWIQTQQFGIWIWIAGVVRHGDQFDIDDDGNWYWDDWDADNPFQWIWIATPVGDIDIDRRDRPVPPPPPD

Sequence (109 aa):
MSVLVGEKVDDGKSGANSNGDDEIEHELMEWHATSGLLAITTYRANVGSEINFFTHQANKSNYLPIRKSNARVMYLCWHPIIDIIATSWDSGDVIIRFIQNDKGMRKVY

Organism: Brugia pahangi (NCBI:txid6280)